Protein AF-A0A7C9EUE8-F1 (afdb_monomer_lite)

Organism: Opuntia streptacantha (NCBI:txid393608)

Foldseek 3Di:
DDDDDDQWDFDPVPPRDTHGDPVNVVVVVCVVPVDDDPVNVVVVLVVLVVQQVVQPWDWDQWDADPVRDTNPDGSPGTDTDTRDNDDPPDDPPPPLDDPDPVSVVVCVVPDDD

Structure (mmCIF, N/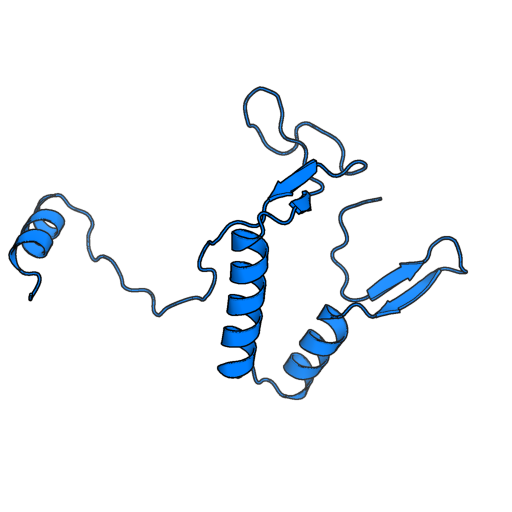CA/C/O backbone):
data_AF-A0A7C9EUE8-F1
#
_entry.id   AF-A0A7C9EUE8-F1
#
loop_
_atom_site.group_PDB
_atom_site.id
_atom_site.type_symbol
_atom_site.label_atom_id
_atom_site.label_alt_id
_atom_site.label_comp_id
_atom_site.label_asym_id
_atom_site.label_entity_id
_atom_site.label_seq_id
_atom_site.pdbx_PDB_ins_code
_atom_site.Cartn_x
_atom_site.Cartn_y
_atom_site.Cartn_z
_atom_site.occupancy
_atom_site.B_iso_or_equiv
_atom_site.auth_seq_id
_atom_site.auth_comp_id
_atom_site.auth_asym_id
_atom_site.auth_atom_id
_atom_site.pdbx_PDB_model_num
ATOM 1 N N . TYR A 1 1 ? 4.675 -6.484 -17.500 1.00 64.75 1 TYR A N 1
ATOM 2 C CA . TYR A 1 1 ? 3.409 -5.854 -17.045 1.00 64.75 1 TYR A CA 1
ATOM 3 C C . TYR A 1 1 ? 3.522 -5.380 -15.599 1.00 64.75 1 TYR A C 1
ATOM 5 O O . TYR A 1 1 ? 3.201 -6.139 -14.675 1.00 64.75 1 TYR A O 1
ATOM 13 N N . GLY A 1 2 ? 3.954 -4.139 -15.394 1.00 73.50 2 GLY A N 1
ATOM 14 C CA . GLY A 1 2 ? 3.555 -3.338 -14.231 1.00 73.50 2 GLY A CA 1
ATOM 15 C C . GLY A 1 2 ? 2.536 -2.278 -14.667 1.00 73.50 2 GLY A C 1
ATOM 16 O O . GLY A 1 2 ? 2.137 -2.288 -15.831 1.00 73.50 2 GLY A O 1
ATOM 17 N N . PRO A 1 3 ? 2.109 -1.351 -13.792 1.00 79.00 3 PRO A N 1
ATOM 18 C CA . PRO A 1 3 ? 1.880 -1.458 -12.343 1.00 79.00 3 PRO A CA 1
ATOM 19 C C . PRO A 1 3 ? 0.754 -2.447 -11.964 1.00 79.00 3 PRO A C 1
ATOM 21 O O . PRO A 1 3 ? -0.051 -2.870 -12.793 1.00 79.00 3 PRO A O 1
ATOM 24 N N . LYS A 1 4 ? 0.696 -2.850 -10.685 1.00 83.44 4 LYS A N 1
ATOM 25 C CA . LYS A 1 4 ? -0.329 -3.770 -10.156 1.00 83.44 4 LYS A CA 1
ATOM 26 C C . LYS A 1 4 ? -1.289 -3.010 -9.237 1.00 83.44 4 LYS A C 1
ATOM 28 O O . LYS A 1 4 ? -0.884 -2.599 -8.157 1.00 83.44 4 LYS A O 1
ATOM 33 N N . PHE A 1 5 ? -2.542 -2.858 -9.660 1.00 82.50 5 PHE A N 1
ATOM 34 C CA . PHE A 1 5 ? -3.570 -2.137 -8.892 1.00 82.50 5 PHE A CA 1
ATOM 35 C C . PHE A 1 5 ? -4.528 -3.051 -8.125 1.00 82.50 5 PHE A C 1
ATOM 37 O O . PHE A 1 5 ? -5.078 -2.649 -7.107 1.00 82.50 5 PHE A O 1
ATOM 44 N N . GLY A 1 6 ? -4.736 -4.279 -8.603 1.00 89.44 6 GLY A N 1
ATOM 45 C CA . GLY A 1 6 ? -5.680 -5.204 -7.985 1.00 89.44 6 GLY A CA 1
ATOM 46 C C . GLY A 1 6 ? -5.249 -5.649 -6.587 1.00 89.44 6 GLY A C 1
ATOM 47 O O . GLY A 1 6 ? -4.063 -5.845 -6.319 1.00 89.44 6 GLY A O 1
ATOM 48 N N . LEU A 1 7 ? -6.238 -5.888 -5.724 1.00 94.00 7 LEU A N 1
ATOM 49 C CA . LEU A 1 7 ? -6.053 -6.504 -4.404 1.00 94.00 7 LEU A CA 1
ATOM 50 C C . LEU A 1 7 ? -5.558 -7.956 -4.501 1.00 94.00 7 LEU A C 1
ATOM 52 O O . LEU A 1 7 ? -4.958 -8.483 -3.571 1.00 94.00 7 LEU A O 1
ATOM 56 N N . VAL A 1 8 ? -5.770 -8.597 -5.647 1.00 94.12 8 VAL A N 1
ATOM 57 C CA . VAL A 1 8 ? -5.374 -9.976 -5.927 1.00 94.12 8 VAL A CA 1
ATOM 58 C C . VAL A 1 8 ? -4.329 -9.965 -7.041 1.00 94.12 8 VAL A C 1
ATOM 60 O O . VAL A 1 8 ? -4.499 -9.312 -8.073 1.00 94.12 8 VAL A O 1
ATOM 63 N N . ALA A 1 9 ? -3.202 -10.634 -6.817 1.00 92.69 9 ALA A N 1
ATOM 64 C CA . ALA A 1 9 ? -2.211 -10.897 -7.849 1.00 92.69 9 ALA A CA 1
ATOM 65 C C . ALA A 1 9 ? -2.692 -12.034 -8.761 1.00 92.69 9 ALA A C 1
ATOM 67 O O . ALA A 1 9 ? -3.348 -12.963 -8.302 1.00 92.69 9 ALA A O 1
ATOM 68 N N . VAL A 1 10 ? -2.353 -11.957 -10.046 1.00 92.56 10 VAL A N 1
ATOM 69 C CA . VAL A 1 10 ? -2.636 -13.018 -11.019 1.00 92.56 10 VAL A CA 1
ATOM 70 C C . VAL A 1 10 ? -1.309 -13.602 -11.469 1.00 92.56 10 VAL A C 1
ATOM 72 O O . VAL A 1 10 ? -0.478 -12.871 -12.020 1.00 92.56 10 VAL A O 1
ATOM 75 N N . ASP A 1 11 ? -1.121 -14.893 -11.231 1.00 92.12 11 ASP A N 1
ATOM 76 C CA . ASP A 1 11 ? -0.000 -15.660 -11.753 1.00 92.12 11 ASP A CA 1
ATOM 77 C C . ASP A 1 11 ? -0.316 -16.106 -13.182 1.00 92.12 11 ASP A C 1
ATOM 79 O O . ASP A 1 11 ? -1.114 -17.008 -13.422 1.00 92.12 11 ASP A O 1
ATOM 83 N N . ARG A 1 12 ? 0.299 -15.431 -14.155 1.00 89.00 12 ARG A N 1
ATOM 84 C CA . ARG A 1 12 ? 0.074 -15.721 -15.575 1.00 89.00 12 ARG A CA 1
ATOM 85 C C . ARG A 1 12 ? 0.764 -16.996 -16.048 1.00 89.00 12 ARG A C 1
ATOM 87 O O . ARG A 1 12 ? 0.349 -17.531 -17.068 1.00 89.00 12 ARG A O 1
ATOM 94 N N . ALA A 1 13 ? 1.794 -17.451 -15.340 1.00 92.88 13 ALA A N 1
ATOM 95 C CA . ALA A 1 13 ? 2.527 -18.661 -15.690 1.00 92.88 13 ALA A CA 1
ATOM 96 C C . ALA A 1 13 ? 1.826 -19.917 -15.157 1.00 92.88 13 ALA A C 1
ATOM 98 O O . ALA A 1 13 ? 1.977 -20.993 -15.725 1.00 92.88 13 ALA A O 1
ATOM 99 N N . ASN A 1 14 ? 1.024 -19.771 -14.103 1.00 94.19 14 ASN A N 1
ATOM 100 C CA . ASN A 1 14 ? 0.325 -20.872 -13.455 1.00 94.19 14 ASN A CA 1
ATOM 101 C C . ASN A 1 14 ? -1.198 -20.737 -13.598 1.00 94.19 14 ASN A C 1
ATOM 103 O O . ASN A 1 14 ? -1.892 -20.368 -12.651 1.00 94.19 14 ASN A O 1
ATOM 107 N N . ASN A 1 15 ? -1.719 -20.985 -14.804 1.00 94.88 15 ASN A N 1
ATOM 108 C CA . ASN A 1 15 ? -3.160 -21.045 -15.094 1.00 94.88 15 ASN A CA 1
ATOM 109 C C . ASN A 1 15 ? -3.985 -19.850 -14.557 1.00 94.88 15 ASN A C 1
ATOM 111 O O . ASN A 1 15 ? -5.098 -20.010 -14.056 1.00 94.88 15 ASN A O 1
ATOM 115 N N . LEU A 1 16 ? -3.428 -18.634 -14.620 1.00 93.12 16 LEU A N 1
ATOM 116 C CA . LEU A 1 16 ? -4.071 -17.416 -14.107 1.00 93.12 16 LEU A CA 1
ATOM 117 C C . LEU A 1 16 ? -4.464 -17.510 -12.618 1.00 93.12 16 LEU A C 1
ATOM 119 O O . LEU A 1 16 ? -5.462 -16.907 -12.201 1.00 93.12 16 LEU A O 1
ATOM 123 N N . ALA A 1 17 ? -3.695 -18.248 -11.810 1.00 96.50 17 ALA A N 1
ATOM 124 C CA . ALA A 1 17 ? -3.979 -18.429 -10.394 1.00 96.50 17 ALA A CA 1
ATOM 125 C C . ALA A 1 17 ? -4.078 -17.076 -9.673 1.00 96.50 17 ALA A C 1
ATOM 127 O O . ALA A 1 17 ? -3.277 -16.159 -9.872 1.00 96.50 17 ALA A O 1
ATOM 128 N N . ARG A 1 18 ? -5.106 -16.946 -8.834 1.00 95.44 18 ARG A N 1
ATOM 129 C CA . ARG A 1 18 ? -5.437 -15.721 -8.105 1.00 95.44 18 ARG A CA 1
ATOM 130 C C . ARG A 1 18 ? -4.871 -15.807 -6.693 1.00 95.44 18 ARG A C 1
ATOM 132 O O . ARG A 1 18 ? -5.334 -16.612 -5.895 1.00 95.44 18 ARG A O 1
ATOM 139 N N . ILE A 1 19 ? -3.888 -14.966 -6.386 1.00 95.31 19 ILE A N 1
ATOM 140 C CA . ILE A 1 19 ? -3.172 -14.964 -5.106 1.00 95.31 19 ILE A CA 1
ATOM 141 C C . ILE A 1 19 ? -3.494 -13.658 -4.362 1.00 95.31 19 ILE A C 1
ATOM 143 O O . ILE A 1 19 ? -3.123 -12.579 -4.839 1.00 95.31 19 ILE A O 1
ATOM 147 N N . PRO A 1 20 ? -4.202 -13.698 -3.221 1.00 96.12 20 PRO A N 1
ATOM 148 C CA . PRO A 1 20 ? -4.573 -12.493 -2.483 1.00 96.12 20 PRO A CA 1
ATOM 149 C C . PRO A 1 20 ? -3.336 -11.774 -1.933 1.00 96.12 20 PRO A C 1
ATOM 151 O O . PRO A 1 20 ? -2.419 -12.390 -1.392 1.00 96.12 20 PRO A O 1
ATOM 154 N N . ARG A 1 21 ? -3.306 -10.444 -2.061 1.00 94.50 21 ARG A N 1
ATOM 155 C CA . ARG A 1 21 ? -2.254 -9.600 -1.474 1.00 94.50 21 ARG A CA 1
ATOM 156 C C . ARG A 1 21 ? -2.623 -9.233 -0.035 1.00 94.50 21 ARG A C 1
ATOM 158 O O . ARG A 1 21 ? -3.801 -9.271 0.306 1.00 94.50 21 ARG A O 1
ATOM 165 N N . PRO A 1 22 ? -1.678 -8.757 0.794 1.00 92.56 22 PRO A N 1
ATOM 166 C CA . PRO A 1 22 ? -2.006 -8.243 2.128 1.00 92.56 22 PRO A CA 1
ATOM 167 C C . PRO A 1 22 ? -3.133 -7.194 2.125 1.00 92.56 22 PRO A C 1
ATOM 169 O O . PRO A 1 22 ? -4.007 -7.210 2.990 1.00 92.56 22 PRO A O 1
ATOM 172 N N . SER A 1 23 ? -3.178 -6.338 1.095 1.00 91.06 23 SER A N 1
ATOM 173 C CA . SER A 1 23 ? -4.242 -5.344 0.917 1.00 91.06 23 SER A CA 1
ATOM 174 C C . SER A 1 23 ? -5.634 -5.949 0.708 1.00 91.06 23 SER A C 1
ATOM 176 O O . SER A 1 23 ? -6.612 -5.309 1.077 1.00 91.06 23 SER A O 1
ATOM 178 N N . TYR A 1 24 ? -5.747 -7.169 0.169 1.00 96.00 24 TYR A N 1
ATOM 179 C CA . TYR A 1 24 ? -7.023 -7.877 0.034 1.00 96.00 24 TYR A CA 1
ATOM 180 C C . TYR A 1 24 ? -7.665 -8.136 1.393 1.00 96.00 24 TYR A C 1
ATOM 182 O O . TYR A 1 24 ? -8.840 -7.836 1.586 1.00 96.00 24 TYR A O 1
ATOM 190 N N . TYR A 1 25 ? -6.889 -8.654 2.344 1.00 94.25 25 TYR A N 1
ATOM 191 C CA . TYR A 1 25 ? -7.387 -8.967 3.681 1.00 94.25 25 TYR A CA 1
ATOM 192 C C . TYR A 1 25 ? -7.753 -7.701 4.451 1.00 94.25 25 TYR A C 1
ATOM 194 O O . TYR A 1 25 ? -8.817 -7.643 5.064 1.00 94.25 25 TYR A O 1
ATOM 202 N N . LEU A 1 26 ? -6.915 -6.661 4.358 1.00 91.50 26 LEU A N 1
ATOM 203 C CA . LEU A 1 26 ? -7.211 -5.363 4.961 1.00 91.50 26 LEU A CA 1
ATOM 204 C C . LEU A 1 26 ? -8.507 -4.770 4.393 1.00 91.50 26 LEU A C 1
ATOM 206 O O . LEU A 1 26 ? -9.384 -4.373 5.154 1.00 91.50 26 LEU A O 1
ATOM 210 N N . PHE A 1 27 ? -8.649 -4.746 3.066 1.00 93.81 27 PHE A N 1
ATOM 211 C CA . PHE A 1 27 ? -9.850 -4.225 2.419 1.00 93.81 27 PHE A CA 1
ATOM 212 C C . PHE A 1 27 ? -11.087 -5.062 2.760 1.00 93.81 27 PHE A C 1
ATOM 214 O O . PHE A 1 27 ? -12.135 -4.496 3.034 1.00 93.81 27 PHE A O 1
ATOM 221 N N . SER A 1 28 ? -10.962 -6.391 2.819 1.00 95.75 28 SER A N 1
ATOM 222 C CA . SER A 1 28 ? -12.061 -7.286 3.208 1.00 95.75 28 SER A CA 1
ATOM 223 C C . SER A 1 28 ? -12.523 -7.022 4.641 1.00 95.75 28 SER A C 1
ATOM 225 O O . SER A 1 28 ? -13.723 -6.919 4.880 1.00 95.75 28 SER A O 1
ATOM 227 N N . LYS A 1 29 ? -11.591 -6.837 5.589 1.00 94.81 29 LYS A N 1
ATOM 228 C CA . LYS A 1 29 ? -11.915 -6.420 6.963 1.00 94.81 29 LYS A CA 1
ATOM 229 C C . LYS A 1 29 ? -12.707 -5.111 6.949 1.00 94.81 29 LYS A C 1
ATOM 231 O O . LYS A 1 29 ? -13.785 -5.057 7.515 1.00 94.81 29 LYS A O 1
ATOM 236 N N . VAL A 1 30 ? -12.213 -4.083 6.260 1.00 95.12 30 VAL A N 1
ATOM 237 C CA . VAL A 1 30 ? -12.876 -2.768 6.216 1.00 95.12 30 VAL A CA 1
ATOM 238 C C . VAL A 1 30 ? -14.242 -2.830 5.531 1.00 95.12 30 VAL A C 1
ATOM 240 O O . VAL A 1 30 ? -15.186 -2.219 6.014 1.00 95.12 30 VAL A O 1
ATOM 243 N N . ALA A 1 31 ? -14.374 -3.573 4.434 1.00 97.00 31 ALA A N 1
ATOM 244 C CA . ALA A 1 31 ? -15.633 -3.709 3.707 1.00 97.00 31 ALA A CA 1
ATOM 245 C C . ALA A 1 31 ? -16.693 -4.482 4.507 1.00 97.00 31 ALA A C 1
ATOM 247 O O . ALA A 1 31 ? -17.875 -4.176 4.403 1.00 97.00 31 ALA A O 1
ATOM 248 N N . THR A 1 32 ? -16.276 -5.469 5.306 1.00 97.50 32 THR A N 1
ATOM 249 C CA . THR A 1 32 ? -17.189 -6.259 6.146 1.00 97.50 32 THR A CA 1
ATOM 250 C C . THR A 1 32 ? -17.585 -5.539 7.430 1.00 97.50 32 THR A C 1
ATOM 252 O O . THR A 1 32 ? -18.742 -5.615 7.828 1.00 97.50 32 THR A O 1
ATOM 255 N N . THR A 1 33 ? -16.658 -4.834 8.082 1.00 96.62 33 THR A N 1
ATOM 256 C CA . THR A 1 33 ? -16.938 -4.156 9.357 1.00 96.62 33 THR A CA 1
ATOM 257 C C . THR A 1 33 ? -17.410 -2.718 9.187 1.00 96.62 33 THR A C 1
ATOM 259 O O . THR A 1 33 ? -18.026 -2.175 10.097 1.00 96.62 33 THR A O 1
ATOM 262 N N . GLY A 1 34 ? -17.077 -2.068 8.070 1.00 95.31 34 GLY A N 1
ATOM 263 C CA . GLY A 1 34 ? -17.266 -0.629 7.873 1.00 95.31 34 GLY A CA 1
ATOM 264 C C . GLY A 1 34 ? -16.371 0.245 8.761 1.00 95.31 34 GLY A C 1
ATOM 265 O O . GLY A 1 34 ? -16.565 1.457 8.818 1.00 95.31 34 GLY A O 1
ATOM 266 N N . VAL A 1 35 ? -15.397 -0.338 9.469 1.00 92.56 35 VAL A N 1
ATOM 267 C CA . VAL A 1 35 ? -14.620 0.350 10.509 1.00 92.56 35 VAL A CA 1
ATOM 268 C C . VAL A 1 35 ? -13.130 0.327 10.188 1.00 92.56 35 VAL A C 1
ATOM 270 O O . VAL A 1 35 ? -12.536 -0.726 9.957 1.00 92.56 35 VAL A O 1
ATOM 273 N N . VAL A 1 36 ? -12.510 1.507 10.257 1.00 90.00 36 VAL A N 1
ATOM 274 C CA . VAL A 1 36 ? -11.053 1.687 10.285 1.00 90.00 36 VAL A CA 1
ATOM 275 C C . VAL A 1 36 ? -10.687 2.263 11.645 1.00 90.00 36 VAL A C 1
ATOM 277 O O . VAL A 1 36 ? -11.029 3.414 11.936 1.00 90.00 36 VAL A O 1
ATOM 280 N N . THR A 1 37 ? -10.014 1.475 12.483 1.00 89.62 37 THR A N 1
ATOM 281 C CA . THR A 1 37 ? -9.695 1.907 13.849 1.00 89.62 37 THR A CA 1
ATOM 282 C C . THR A 1 37 ? -8.510 2.872 13.874 1.00 89.62 37 THR A C 1
ATOM 284 O O . THR A 1 37 ? -7.783 3.048 12.889 1.00 89.62 37 THR A O 1
ATOM 287 N N . ARG A 1 38 ? -8.302 3.527 15.018 1.00 88.75 38 ARG A N 1
ATOM 288 C CA . ARG A 1 38 ? -7.135 4.388 15.224 1.00 88.75 38 ARG A CA 1
ATOM 289 C C . ARG A 1 38 ? -5.837 3.579 15.153 1.00 88.75 38 ARG A C 1
ATOM 291 O O . ARG A 1 38 ? -4.885 4.019 14.516 1.00 88.75 38 ARG A O 1
ATOM 298 N N . GLU A 1 39 ? -5.835 2.384 15.727 1.00 89.75 39 GLU A N 1
ATOM 299 C CA . GLU A 1 39 ? -4.697 1.464 15.756 1.00 89.75 39 GLU A CA 1
ATOM 300 C C . GLU A 1 39 ? -4.313 1.010 14.342 1.00 89.75 39 GLU A C 1
ATOM 302 O O . GLU A 1 39 ? -3.126 0.955 14.018 1.00 89.75 39 GLU A O 1
ATOM 307 N N . ASP A 1 40 ? -5.298 0.742 13.472 1.00 88.38 40 ASP A N 1
ATOM 308 C CA . ASP A 1 40 ? -5.053 0.401 12.064 1.00 88.38 40 ASP A CA 1
ATOM 309 C C . ASP A 1 40 ? -4.302 1.546 11.345 1.00 88.38 40 ASP A C 1
ATOM 311 O O . ASP A 1 40 ? -3.340 1.307 10.606 1.00 88.38 40 ASP A O 1
ATOM 315 N N . ARG A 1 41 ? -4.688 2.806 11.603 1.00 88.44 41 ARG A N 1
ATOM 316 C CA . ARG A 1 41 ? -4.023 3.996 11.035 1.00 88.44 41 ARG A CA 1
ATOM 317 C C . ARG A 1 41 ? -2.619 4.195 11.598 1.00 88.44 41 ARG A C 1
ATOM 319 O O . ARG A 1 41 ? -1.692 4.475 10.840 1.00 88.44 41 ARG A O 1
ATOM 326 N N . GLU A 1 42 ? -2.453 4.064 12.913 1.00 90.50 42 GLU A N 1
ATOM 327 C CA . GLU A 1 42 ? -1.156 4.219 13.581 1.00 90.50 42 GLU A CA 1
ATOM 328 C C . GLU A 1 42 ? -0.158 3.154 13.124 1.00 90.50 42 GLU A C 1
ATOM 330 O O . GLU A 1 42 ? 1.001 3.475 12.850 1.00 90.50 42 GLU A O 1
ATOM 335 N N . ARG A 1 43 ? -0.608 1.906 12.954 1.00 91.44 43 ARG A N 1
ATOM 336 C CA . ARG A 1 43 ? 0.218 0.820 12.416 1.00 91.44 43 ARG A CA 1
ATOM 337 C C . ARG A 1 43 ? 0.706 1.134 11.004 1.00 91.44 43 ARG A C 1
ATOM 339 O O . ARG A 1 43 ? 1.914 1.135 10.775 1.00 91.44 43 ARG A O 1
ATOM 346 N N . ALA A 1 44 ? -0.205 1.474 10.090 1.00 90.50 44 ALA A N 1
ATOM 347 C CA . ALA A 1 44 ? 0.148 1.814 8.710 1.00 90.50 44 ALA A CA 1
ATOM 348 C C . ALA A 1 44 ? 1.092 3.030 8.634 1.00 90.50 44 ALA A C 1
ATOM 350 O O . ALA A 1 44 ? 2.020 3.068 7.822 1.00 90.50 44 ALA A O 1
ATOM 351 N N . TRP A 1 45 ? 0.890 4.021 9.507 1.00 91.25 45 TRP A N 1
ATOM 352 C CA . TRP A 1 45 ? 1.770 5.181 9.610 1.00 91.25 45 TRP A CA 1
ATOM 353 C C . TRP A 1 45 ? 3.181 4.806 10.078 1.00 91.25 45 TRP A C 1
ATOM 355 O O . TRP A 1 45 ? 4.174 5.229 9.482 1.00 91.25 45 TRP A O 1
ATOM 365 N N . ASN A 1 46 ? 3.286 3.975 11.114 1.00 93.38 46 ASN A N 1
ATOM 366 C CA . ASN A 1 46 ? 4.572 3.529 11.641 1.00 93.38 46 ASN A CA 1
ATOM 367 C C . ASN A 1 46 ? 5.349 2.677 10.631 1.00 93.38 46 ASN A C 1
ATOM 369 O O . ASN A 1 46 ? 6.555 2.874 10.486 1.00 93.38 46 ASN A O 1
ATOM 373 N N . GLU A 1 47 ? 4.673 1.804 9.881 1.00 93.31 47 GLU A N 1
ATOM 374 C CA . GLU A 1 47 ? 5.289 1.022 8.802 1.00 93.31 47 GLU A CA 1
ATOM 375 C C . GLU A 1 47 ? 5.909 1.920 7.724 1.00 93.31 47 GLU A C 1
ATOM 377 O O . GLU A 1 47 ? 7.068 1.721 7.344 1.00 93.31 47 GLU A O 1
ATOM 382 N N . LEU A 1 48 ? 5.181 2.951 7.274 1.00 92.56 48 LEU A N 1
ATOM 383 C CA . LEU A 1 48 ? 5.698 3.911 6.298 1.00 92.56 48 LEU A CA 1
ATOM 384 C C . LEU A 1 48 ? 6.922 4.650 6.845 1.00 92.56 48 LEU A C 1
ATOM 386 O O . LEU A 1 48 ? 7.945 4.732 6.162 1.00 92.56 48 LEU A O 1
ATOM 390 N N . ARG A 1 49 ? 6.836 5.164 8.077 1.00 94.25 49 ARG A N 1
ATOM 391 C CA . ARG A 1 49 ? 7.942 5.897 8.703 1.00 94.25 49 ARG A CA 1
ATOM 392 C C . ARG A 1 49 ? 9.171 5.026 8.893 1.00 94.25 49 ARG A C 1
ATOM 394 O O . ARG A 1 49 ? 10.282 5.484 8.643 1.00 94.25 49 ARG A O 1
ATOM 401 N N . TRP A 1 50 ? 9.006 3.772 9.307 1.00 96.12 50 TRP A N 1
ATOM 402 C CA . TRP A 1 50 ? 10.120 2.831 9.395 1.00 96.12 50 TRP A CA 1
ATOM 403 C C . TRP A 1 50 ? 10.739 2.551 8.030 1.00 96.12 50 TRP A C 1
ATOM 405 O O . TRP A 1 50 ? 11.963 2.588 7.908 1.00 96.12 50 TRP A O 1
ATOM 415 N N . ALA A 1 51 ? 9.928 2.345 6.992 1.00 95.25 51 ALA A N 1
ATOM 416 C CA . ALA A 1 51 ? 10.437 2.152 5.639 1.00 95.25 51 ALA A CA 1
ATOM 417 C C . ALA A 1 51 ? 11.199 3.385 5.121 1.00 95.25 51 ALA A C 1
ATOM 419 O O . ALA A 1 51 ? 12.273 3.239 4.534 1.00 95.25 51 ALA A O 1
ATOM 420 N N . ALA A 1 52 ? 10.687 4.590 5.386 1.00 94.75 52 ALA A N 1
ATOM 421 C CA . ALA A 1 52 ? 11.337 5.848 5.030 1.00 94.75 52 ALA A CA 1
ATOM 422 C C . ALA A 1 52 ? 12.654 6.056 5.800 1.00 94.75 52 ALA A C 1
ATOM 424 O O . ALA A 1 52 ? 13.681 6.337 5.184 1.00 94.75 52 ALA A O 1
ATOM 425 N N . LYS A 1 53 ? 12.668 5.828 7.123 1.00 95.56 53 LYS A N 1
ATOM 426 C CA . LYS A 1 53 ? 13.882 5.902 7.960 1.00 95.56 53 LYS A CA 1
ATOM 427 C C . LYS A 1 53 ? 14.971 4.935 7.497 1.00 95.56 53 LYS A C 1
ATOM 429 O O . LYS A 1 53 ? 16.142 5.296 7.475 1.00 95.56 53 LYS A O 1
ATOM 434 N N . GLN A 1 54 ? 14.586 3.729 7.086 1.00 96.56 54 GLN A N 1
ATOM 435 C CA . GLN A 1 54 ? 15.501 2.718 6.547 1.00 96.56 54 GLN A CA 1
ATOM 436 C C . GLN A 1 54 ? 15.919 2.987 5.091 1.00 96.56 54 GLN A C 1
ATOM 438 O O . GLN A 1 54 ? 16.621 2.166 4.508 1.00 96.56 54 GLN A O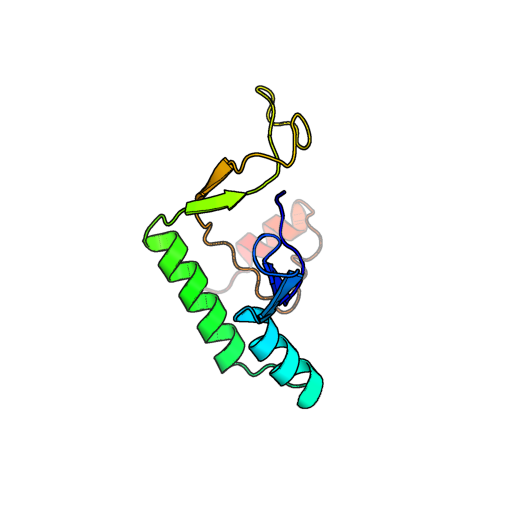 1
ATOM 443 N N . LYS A 1 55 ? 15.474 4.096 4.479 1.00 94.44 55 LYS A N 1
ATOM 444 C CA . LYS A 1 55 ? 15.691 4.424 3.059 1.00 94.44 55 LYS A CA 1
ATOM 445 C C . LYS A 1 55 ? 15.320 3.273 2.118 1.00 94.44 55 LYS A C 1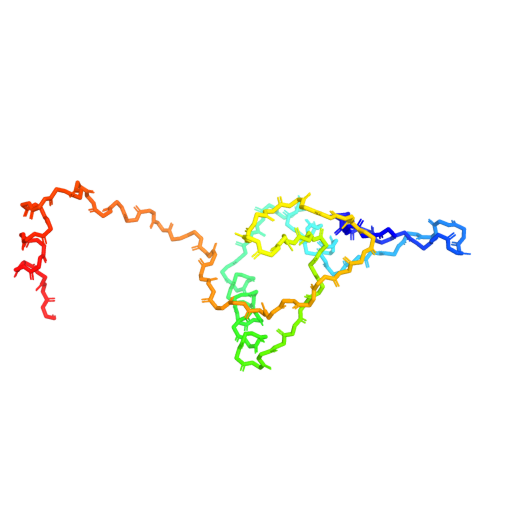
ATOM 447 O O . LYS A 1 55 ? 15.926 3.109 1.059 1.00 94.44 55 LYS A O 1
ATOM 452 N N . LYS A 1 56 ? 14.313 2.473 2.489 1.00 96.38 56 LYS A N 1
ATOM 453 C CA . LYS A 1 56 ? 13.825 1.395 1.628 1.00 96.38 56 LYS A CA 1
ATOM 454 C C . LYS A 1 56 ? 13.337 1.990 0.314 1.00 96.38 56 LYS A C 1
ATOM 456 O O . LYS A 1 56 ? 12.757 3.078 0.285 1.00 96.38 56 LYS A O 1
ATOM 461 N N . THR A 1 57 ? 13.551 1.261 -0.769 1.00 94.44 57 THR A N 1
ATOM 462 C CA . THR A 1 57 ? 13.041 1.617 -2.089 1.00 94.44 57 THR A CA 1
ATOM 463 C C . THR A 1 57 ? 11.835 0.757 -2.442 1.00 94.44 57 THR A C 1
ATOM 465 O O . THR A 1 57 ? 11.626 -0.331 -1.903 1.00 94.44 57 THR A O 1
ATOM 468 N N . ARG A 1 58 ? 11.000 1.271 -3.340 1.00 91.06 58 ARG A N 1
ATOM 469 C CA . ARG A 1 58 ? 9.848 0.577 -3.908 1.00 91.06 58 ARG A CA 1
ATOM 470 C C . ARG A 1 58 ? 9.845 0.722 -5.427 1.00 91.06 58 ARG A C 1
ATOM 472 O O . ARG A 1 58 ? 10.281 1.763 -5.928 1.00 91.06 58 ARG A O 1
ATOM 479 N N . PRO A 1 59 ? 9.310 -0.264 -6.159 1.00 90.56 59 PRO A N 1
ATOM 480 C CA . PRO A 1 59 ? 9.131 -0.138 -7.595 1.00 90.56 59 PRO A CA 1
ATOM 481 C C . PRO A 1 59 ? 8.033 0.887 -7.911 1.00 90.56 59 PRO A C 1
ATOM 483 O O . PRO A 1 59 ? 6.940 0.852 -7.342 1.00 90.56 59 PRO A O 1
ATOM 486 N N . PHE A 1 60 ? 8.314 1.791 -8.843 1.00 87.31 60 PHE A N 1
ATOM 487 C CA . PHE A 1 60 ? 7.390 2.801 -9.340 1.00 87.31 60 PHE A CA 1
ATOM 488 C C . PHE A 1 60 ? 7.369 2.770 -10.868 1.00 87.31 60 PHE A C 1
ATOM 490 O O . PHE A 1 60 ? 8.321 3.173 -11.530 1.00 87.31 60 PHE A O 1
ATOM 497 N N . TYR A 1 61 ? 6.263 2.287 -11.428 1.00 84.19 61 TYR A N 1
ATOM 498 C CA . TYR A 1 61 ? 6.079 2.107 -12.869 1.00 84.19 61 TYR A CA 1
ATOM 499 C C . TYR A 1 61 ? 5.505 3.376 -13.503 1.00 84.19 61 TYR A C 1
ATOM 501 O O . TYR A 1 61 ? 4.380 3.372 -13.994 1.00 84.19 61 TYR A O 1
ATOM 509 N N . ARG A 1 62 ? 6.240 4.486 -13.403 1.00 79.69 62 ARG A N 1
ATOM 510 C CA . ARG A 1 62 ? 6.022 5.688 -14.220 1.00 79.69 62 ARG A CA 1
ATOM 511 C C . ARG A 1 62 ? 7.370 6.348 -14.469 1.00 79.69 62 ARG A C 1
ATOM 513 O O . ARG A 1 62 ? 7.971 6.897 -13.540 1.00 79.69 62 ARG A O 1
ATOM 520 N N . ALA A 1 63 ? 7.828 6.262 -15.712 1.00 75.06 63 ALA A N 1
ATOM 521 C CA . ALA A 1 63 ? 9.056 6.903 -16.137 1.00 75.06 63 ALA A CA 1
ATOM 522 C C . ALA A 1 63 ? 8.913 8.430 -16.132 1.00 75.06 63 ALA A C 1
ATOM 524 O O . ALA A 1 63 ? 7.832 8.978 -16.376 1.00 75.06 63 ALA A O 1
ATOM 525 N N . VAL A 1 64 ? 10.022 9.091 -15.819 1.00 75.50 64 VAL A N 1
ATOM 526 C CA . VAL A 1 64 ? 10.180 10.543 -15.875 1.00 75.50 64 VAL A CA 1
ATOM 527 C C . VAL A 1 64 ? 11.276 10.819 -16.890 1.00 75.50 64 VAL A C 1
ATOM 529 O O . VAL A 1 64 ? 12.279 10.103 -16.889 1.00 75.50 64 VAL A O 1
ATOM 532 N N . ASP A 1 65 ? 11.091 11.803 -17.763 1.00 77.75 65 ASP A N 1
ATOM 533 C CA . ASP A 1 65 ? 12.162 12.195 -18.678 1.00 77.75 65 ASP A CA 1
ATOM 534 C C . ASP A 1 65 ? 13.281 12.967 -17.964 1.00 77.75 65 ASP A C 1
ATOM 536 O O . ASP A 1 65 ? 13.226 13.291 -16.775 1.00 77.75 65 ASP A O 1
ATOM 540 N N . LYS A 1 66 ? 14.307 13.313 -18.741 1.00 81.12 66 LYS A N 1
ATOM 541 C CA . LYS A 1 66 ? 15.416 14.179 -18.326 1.00 81.12 66 LYS A CA 1
ATOM 542 C C . LYS A 1 66 ? 14.985 15.583 -17.867 1.00 81.12 66 LYS A C 1
ATOM 544 O O . LYS A 1 66 ? 15.785 16.273 -17.245 1.00 81.12 66 LYS A O 1
ATOM 549 N N . HIS A 1 67 ? 13.761 16.013 -18.177 1.00 82.88 67 HIS A N 1
ATOM 550 C CA . HIS A 1 67 ? 13.203 17.320 -17.821 1.00 82.88 67 HIS A CA 1
ATOM 551 C C . HIS A 1 67 ? 12.279 17.262 -16.596 1.00 82.88 67 HIS A C 1
ATOM 553 O O . HIS A 1 67 ? 11.749 18.290 -16.180 1.00 82.88 67 HIS A O 1
ATOM 559 N N . GLY A 1 68 ? 12.092 16.086 -15.988 1.00 77.00 68 GLY A N 1
ATOM 560 C CA . GLY A 1 68 ? 11.208 15.926 -14.838 1.00 77.00 68 GLY A CA 1
ATOM 561 C C . GLY A 1 68 ? 9.730 15.726 -15.199 1.00 77.00 68 GLY A C 1
ATOM 562 O O . GLY A 1 68 ? 8.897 15.675 -14.291 1.00 77.00 68 GLY A O 1
ATOM 563 N N . LEU A 1 69 ? 9.380 15.586 -16.482 1.00 77.12 69 LEU A N 1
ATOM 564 C CA . LEU A 1 69 ? 8.003 15.369 -16.922 1.00 77.12 69 LEU A CA 1
ATOM 565 C C . LEU A 1 69 ? 7.596 13.904 -16.750 1.00 77.12 69 LEU A C 1
ATOM 567 O O . LEU A 1 69 ? 8.318 12.969 -17.102 1.00 77.12 69 LEU A O 1
ATOM 571 N N . MET A 1 70 ? 6.406 13.707 -16.187 1.00 75.94 70 MET A N 1
ATOM 572 C CA . MET A 1 70 ? 5.800 12.388 -16.001 1.00 75.94 70 MET A CA 1
ATOM 573 C C . MET A 1 70 ? 5.319 11.804 -17.340 1.00 75.94 70 MET A C 1
ATOM 575 O O . MET A 1 70 ? 5.008 12.549 -18.262 1.00 75.94 70 MET A O 1
ATOM 579 N N . TYR A 1 71 ? 5.166 10.475 -17.401 1.00 71.12 71 TYR A N 1
ATOM 580 C CA . TYR A 1 71 ? 4.624 9.722 -18.553 1.00 71.12 71 TYR A CA 1
ATOM 581 C C . TYR A 1 71 ? 5.533 9.647 -19.784 1.00 71.12 71 TYR A C 1
ATOM 583 O O . TYR A 1 71 ? 5.092 9.225 -20.848 1.00 71.12 71 TYR A O 1
ATOM 591 N N . ALA A 1 72 ? 6.810 9.988 -19.643 1.00 70.88 72 ALA A N 1
ATOM 592 C CA . ALA A 1 72 ? 7.742 10.011 -20.764 1.00 70.88 72 ALA A CA 1
ATOM 593 C C . ALA A 1 72 ? 8.313 8.633 -21.166 1.00 70.88 72 ALA A C 1
ATOM 595 O O . ALA A 1 72 ? 9.228 8.557 -21.980 1.00 70.88 72 ALA A O 1
ATOM 596 N N . GLY A 1 73 ? 7.809 7.536 -20.595 1.00 73.44 73 GLY A N 1
ATOM 597 C CA . GLY A 1 73 ? 8.277 6.184 -20.899 1.00 73.44 73 GLY A CA 1
ATOM 598 C C . GLY A 1 73 ? 7.261 5.104 -20.535 1.00 73.44 73 GLY A C 1
ATOM 599 O O . GLY A 1 73 ? 6.198 5.392 -19.979 1.00 73.44 73 GLY A O 1
ATOM 600 N N . GLY A 1 74 ? 7.595 3.858 -20.873 1.00 74.62 74 GLY A N 1
ATOM 601 C CA . GLY A 1 74 ? 6.717 2.696 -20.722 1.00 74.62 74 GLY A CA 1
ATOM 602 C C . GLY A 1 74 ? 6.403 2.312 -19.269 1.00 74.62 74 GLY A C 1
ATOM 603 O O . GLY A 1 74 ? 7.049 2.752 -18.319 1.00 74.62 74 GLY A O 1
ATOM 604 N N . LEU A 1 75 ? 5.391 1.455 -19.101 1.00 80.06 75 LEU A N 1
ATOM 605 C CA . LEU A 1 75 ? 4.978 0.876 -17.809 1.00 80.06 75 LEU A CA 1
ATOM 606 C C . LEU A 1 75 ? 5.626 -0.496 -17.544 1.00 80.06 75 LEU A C 1
ATOM 608 O O . LEU A 1 75 ? 5.249 -1.206 -16.605 1.00 80.06 75 LEU A O 1
ATOM 612 N N . ASP A 1 76 ? 6.564 -0.888 -18.402 1.00 80.12 76 ASP A N 1
ATOM 613 C CA . ASP A 1 76 ? 7.154 -2.221 -18.411 1.00 80.12 76 ASP A CA 1
ATOM 614 C C . ASP A 1 76 ? 8.243 -2.375 -17.353 1.00 80.12 76 ASP A C 1
ATOM 616 O O . ASP A 1 76 ? 8.283 -3.401 -16.668 1.00 80.12 76 ASP A O 1
ATOM 620 N N . GLU A 1 77 ? 9.040 -1.326 -17.145 1.00 82.69 77 GLU A N 1
ATOM 621 C CA . GLU A 1 77 ? 10.157 -1.310 -16.204 1.00 82.69 77 GLU A CA 1
ATOM 622 C C . GLU A 1 77 ? 9.879 -0.392 -15.003 1.00 82.69 77 GLU A C 1
ATOM 624 O O . GLU A 1 77 ? 9.373 0.726 -15.159 1.00 82.69 77 GLU A O 1
ATOM 629 N N . PRO A 1 78 ? 10.181 -0.839 -13.771 1.00 87.19 78 PRO A N 1
ATOM 630 C CA . PRO A 1 78 ? 10.043 -0.002 -12.593 1.00 87.19 78 PRO A CA 1
ATOM 631 C C . PRO A 1 78 ? 11.257 0.907 -12.401 1.00 87.19 78 PRO A C 1
ATOM 633 O O . PRO A 1 78 ? 12.401 0.472 -12.488 1.00 87.19 78 PRO A O 1
ATOM 636 N N . ILE A 1 79 ? 11.004 2.137 -11.963 1.00 87.38 79 ILE A N 1
ATOM 637 C CA . ILE A 1 79 ? 12.022 2.970 -11.321 1.00 87.38 79 ILE A CA 1
ATOM 638 C C . ILE A 1 79 ? 11.977 2.714 -9.816 1.00 87.38 79 ILE A C 1
ATOM 640 O O . ILE A 1 79 ? 10.906 2.734 -9.205 1.00 87.38 79 ILE A O 1
ATOM 644 N N . TRP A 1 80 ? 13.131 2.513 -9.188 1.00 89.25 80 TRP A N 1
ATOM 645 C CA . TRP A 1 80 ? 13.221 2.361 -7.739 1.00 89.25 80 TRP A CA 1
ATOM 646 C C . TRP A 1 80 ? 13.171 3.726 -7.062 1.00 89.25 80 TRP A C 1
ATOM 648 O O . TRP A 1 80 ? 14.074 4.544 -7.219 1.00 89.25 80 TRP A O 1
ATOM 658 N N . ARG A 1 81 ? 12.109 3.984 -6.297 1.00 89.75 81 ARG A N 1
ATOM 659 C CA . ARG A 1 81 ? 11.960 5.229 -5.534 1.00 89.75 81 ARG A CA 1
ATOM 660 C C . ARG A 1 81 ? 12.011 4.966 -4.038 1.00 89.75 81 ARG A C 1
ATOM 662 O O . ARG A 1 81 ? 11.382 4.007 -3.592 1.00 89.75 81 ARG A O 1
ATOM 669 N N . PRO A 1 82 ? 12.701 5.802 -3.249 1.00 93.75 82 PRO A N 1
ATOM 670 C CA . PRO A 1 82 ? 12.681 5.673 -1.802 1.00 93.75 82 PRO A CA 1
ATOM 671 C C . PRO A 1 82 ? 11.275 5.932 -1.249 1.00 93.75 82 PRO A C 1
ATOM 673 O O . PRO A 1 82 ? 10.474 6.676 -1.829 1.00 93.75 82 PRO A O 1
ATOM 676 N N . PHE A 1 83 ? 10.969 5.325 -0.106 1.00 92.94 83 PHE A N 1
ATOM 677 C CA . PHE A 1 83 ? 9.836 5.766 0.697 1.00 92.94 83 PHE A CA 1
ATOM 678 C C . PHE A 1 83 ? 10.069 7.197 1.194 1.00 92.94 83 PHE A C 1
ATOM 680 O O . PHE A 1 83 ? 11.190 7.580 1.516 1.00 92.94 83 PHE A O 1
ATOM 687 N N . VAL A 1 84 ? 8.997 7.988 1.224 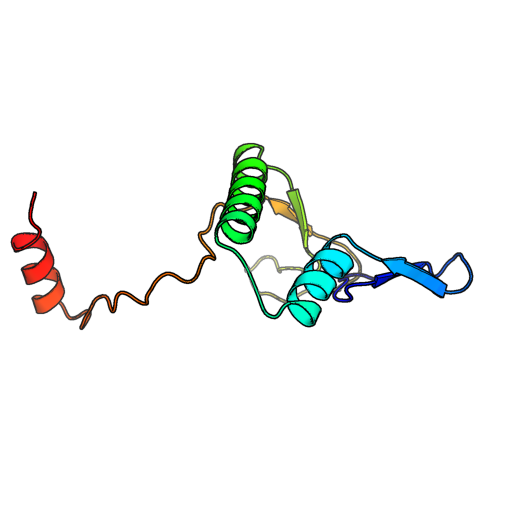1.00 89.62 84 VAL A N 1
ATOM 688 C CA . VAL A 1 84 ? 9.026 9.388 1.655 1.00 89.62 84 VAL A CA 1
ATOM 689 C C . VAL A 1 84 ? 8.201 9.485 2.925 1.00 89.62 84 VAL A C 1
ATOM 691 O O . VAL A 1 84 ? 7.082 8.970 2.961 1.00 89.62 84 VAL A O 1
ATOM 694 N N . ASP A 1 85 ? 8.748 10.147 3.939 1.00 87.62 85 ASP A N 1
ATOM 695 C CA . ASP A 1 85 ? 8.034 10.463 5.173 1.00 87.62 85 ASP A CA 1
ATOM 696 C C . ASP A 1 85 ? 7.096 11.655 4.920 1.00 87.62 85 ASP A C 1
ATOM 698 O O . ASP A 1 85 ? 7.427 12.809 5.183 1.00 87.62 85 ASP A O 1
ATOM 702 N N . ARG A 1 86 ? 5.958 11.382 4.271 1.00 85.56 86 ARG A N 1
ATOM 703 C CA . ARG A 1 86 ? 4.872 12.350 4.096 1.00 85.56 86 ARG A CA 1
ATOM 704 C C . ARG A 1 86 ? 3.646 11.868 4.833 1.00 85.56 86 ARG A C 1
ATOM 706 O O . ARG A 1 86 ? 3.161 10.769 4.557 1.00 85.56 86 ARG A O 1
ATOM 713 N N . ASP A 1 87 ? 3.138 12.724 5.710 1.00 83.94 87 ASP A N 1
ATOM 714 C CA . ASP A 1 87 ? 1.884 12.464 6.392 1.00 83.94 87 ASP A CA 1
ATOM 715 C C . ASP A 1 87 ? 0.740 12.463 5.376 1.00 83.94 87 ASP A C 1
ATOM 717 O O . ASP A 1 87 ? 0.464 13.459 4.709 1.00 83.94 87 ASP A O 1
ATOM 721 N N . TRP A 1 88 ? 0.137 11.293 5.205 1.00 81.00 88 TRP A N 1
ATOM 722 C CA . TRP A 1 88 ? -1.024 11.065 4.349 1.00 81.00 88 TRP A CA 1
ATOM 723 C C . TRP A 1 88 ? -2.305 10.943 5.171 1.00 81.00 88 TRP A C 1
ATOM 725 O O . TRP A 1 88 ? -3.386 10.786 4.604 1.00 81.00 88 TRP A O 1
ATOM 735 N N . ARG A 1 89 ? -2.203 10.9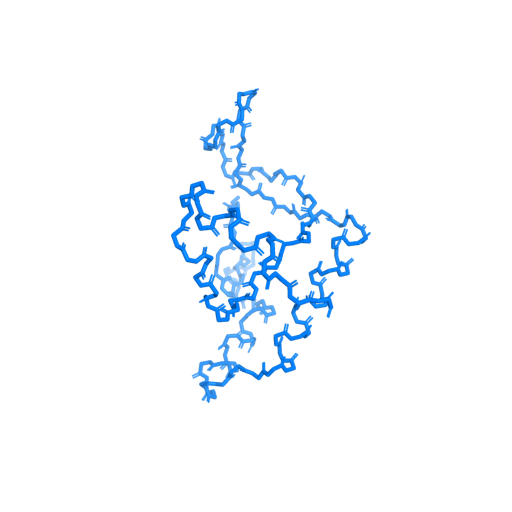71 6.505 1.00 79.12 89 ARG A N 1
ATOM 736 C CA . ARG A 1 89 ? -3.370 10.931 7.375 1.00 79.12 89 ARG A CA 1
ATOM 737 C C . ARG A 1 89 ? -4.083 12.261 7.185 1.00 79.12 89 ARG A C 1
ATOM 739 O O . ARG A 1 89 ? -3.522 13.315 7.465 1.00 79.12 89 ARG A O 1
ATOM 746 N N . PHE A 1 90 ? -5.309 12.212 6.680 1.00 65.00 90 PHE A N 1
ATOM 747 C CA . PHE A 1 90 ? -6.164 13.388 6.640 1.00 65.00 90 P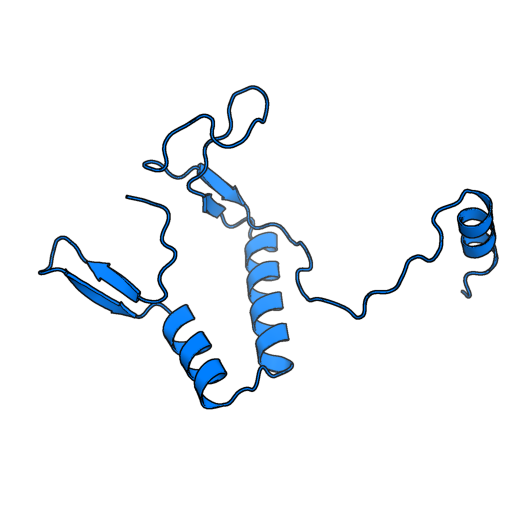HE A CA 1
ATOM 748 C C . PHE A 1 90 ? -6.384 13.850 8.087 1.00 65.00 90 PHE A C 1
ATOM 750 O O . PHE A 1 90 ? -7.112 13.210 8.846 1.00 65.00 90 PHE A O 1
ATOM 757 N N . GLY A 1 91 ? -5.691 14.914 8.493 1.00 63.38 91 GLY A N 1
ATOM 758 C CA . GLY A 1 91 ? -6.059 15.671 9.682 1.00 63.38 91 GLY A CA 1
ATOM 759 C C . GLY A 1 91 ? -7.404 16.353 9.451 1.00 63.38 91 GLY A C 1
ATOM 760 O O . GLY A 1 91 ? -7.898 16.418 8.321 1.00 63.38 91 GLY A O 1
ATOM 761 N N . HIS A 1 92 ? -8.007 16.891 10.510 1.00 54.22 92 HIS A N 1
ATOM 762 C CA . HIS A 1 92 ? -8.995 17.942 10.291 1.00 54.22 92 HIS A CA 1
ATOM 763 C C . HIS A 1 92 ? -8.320 19.018 9.446 1.00 54.22 92 HIS A C 1
ATOM 765 O O . HIS A 1 92 ? -7.168 19.365 9.701 1.00 54.22 92 HIS A O 1
ATOM 771 N N . TYR A 1 93 ? -8.995 19.454 8.385 1.00 50.50 93 TYR A N 1
ATOM 772 C CA . TYR A 1 93 ? -8.499 20.532 7.552 1.00 50.50 93 TYR A CA 1
ATOM 773 C C . TYR A 1 93 ? -8.416 21.769 8.450 1.00 50.50 93 TYR A C 1
ATOM 775 O O . TYR A 1 93 ? -9.417 22.448 8.675 1.00 50.50 93 TYR A O 1
ATOM 783 N N . GLU A 1 94 ? -7.244 22.037 9.023 1.00 52.59 94 GLU A N 1
ATOM 784 C CA . GLU A 1 94 ? -6.952 23.356 9.549 1.00 52.59 94 GLU A CA 1
ATOM 785 C C . GLU A 1 94 ? -6.892 24.246 8.317 1.00 52.59 94 GLU A C 1
ATOM 787 O O . GLU A 1 94 ? -5.914 24.251 7.570 1.00 52.59 94 GLU A O 1
ATOM 792 N N . MET A 1 95 ? -7.993 24.948 8.040 1.00 54.56 95 MET A N 1
ATOM 793 C CA . MET A 1 95 ? -7.934 26.096 7.153 1.00 54.56 95 MET A CA 1
ATOM 794 C C . MET A 1 95 ? -6.819 26.966 7.727 1.00 54.56 95 MET A C 1
ATOM 796 O O . MET A 1 95 ? -6.999 27.566 8.787 1.00 54.56 95 MET A O 1
ATOM 800 N N . GLU A 1 96 ? -5.690 27.094 7.031 1.00 57.69 96 GLU A N 1
ATOM 801 C CA . GLU A 1 96 ? -4.675 28.104 7.340 1.00 57.69 96 GLU A CA 1
ATOM 802 C C . GLU A 1 96 ? -5.234 29.526 7.120 1.00 57.69 96 GLU A C 1
ATOM 804 O O . GLU A 1 96 ? -4.487 30.451 6.840 1.00 57.69 96 GLU A O 1
ATOM 809 N N . GLY A 1 97 ? -6.544 29.760 7.299 1.00 62.50 97 GLY A N 1
ATOM 810 C CA . GLY A 1 97 ? -7.298 30.971 6.998 1.00 62.50 97 GLY A CA 1
ATOM 811 C C . GLY A 1 97 ? -6.969 31.545 5.622 1.00 62.50 97 GLY A C 1
ATOM 812 O O . GLY A 1 97 ? -6.426 30.869 4.752 1.00 62.50 97 GLY A O 1
ATOM 813 N N . LEU A 1 98 ? -7.274 32.824 5.430 1.00 64.44 98 LEU A N 1
ATOM 814 C CA . LEU A 1 98 ? -6.841 33.549 4.242 1.00 64.44 98 LEU A CA 1
ATOM 815 C C . LEU A 1 98 ? -5.311 33.731 4.299 1.00 64.44 98 LEU A C 1
ATOM 817 O O . LEU A 1 98 ? -4.773 34.219 5.297 1.00 64.44 98 LEU A O 1
ATOM 821 N N . GLN A 1 99 ? -4.605 33.295 3.252 1.00 70.00 99 GLN A N 1
ATOM 822 C CA . GLN A 1 99 ? -3.151 33.452 3.106 1.00 70.00 99 GLN A CA 1
ATOM 823 C C . GLN A 1 99 ? -2.771 34.826 2.524 1.00 70.00 99 GLN A C 1
ATOM 825 O O . GLN A 1 99 ? -1.896 34.944 1.667 1.00 70.00 99 GLN A O 1
ATOM 830 N N . ASP A 1 100 ? -3.437 35.887 2.967 1.00 79.56 100 ASP A N 1
ATOM 831 C CA . ASP A 1 100 ? -3.021 37.241 2.627 1.00 79.56 100 ASP A CA 1
ATOM 832 C C . ASP A 1 100 ? -1.876 37.711 3.554 1.00 79.56 100 ASP A C 1
ATOM 834 O O . ASP A 1 100 ? -1.703 37.188 4.667 1.00 79.56 100 ASP A O 1
ATOM 838 N N . PRO A 1 101 ? -1.070 38.695 3.117 1.00 79.38 101 PRO A N 1
ATOM 839 C CA . PRO A 1 101 ? 0.074 39.180 3.885 1.00 79.38 101 PRO A CA 1
ATOM 840 C C . PRO A 1 101 ? -0.280 39.665 5.299 1.00 79.38 101 PRO A C 1
ATOM 842 O O . PRO A 1 101 ? 0.533 39.511 6.211 1.00 79.38 101 PRO A O 1
ATOM 845 N N . ILE A 1 102 ? -1.488 40.202 5.505 1.00 81.25 102 ILE A N 1
ATOM 846 C CA . ILE A 1 102 ? -1.925 40.781 6.780 1.00 81.25 102 ILE A CA 1
ATOM 847 C C . ILE A 1 102 ? -2.301 39.664 7.758 1.00 81.25 102 ILE A C 1
ATOM 849 O O . ILE A 1 102 ? -1.787 39.626 8.876 1.00 81.25 102 ILE A O 1
ATOM 853 N N . ASN A 1 103 ? -3.115 38.691 7.334 1.00 72.25 103 ASN A N 1
ATOM 854 C CA . ASN A 1 103 ? -3.459 37.534 8.169 1.00 72.25 103 ASN A CA 1
ATOM 855 C C . ASN A 1 103 ? -2.248 36.660 8.506 1.00 72.25 103 ASN A C 1
ATOM 857 O O . ASN A 1 103 ? -2.215 36.025 9.565 1.00 72.25 103 ASN A O 1
ATOM 861 N N . ARG A 1 104 ? -1.248 36.601 7.621 1.00 76.06 104 ARG A N 1
ATOM 862 C CA . ARG A 1 104 ? 0.001 35.880 7.889 1.00 76.06 104 ARG A CA 1
ATOM 863 C C . ARG A 1 104 ? 0.842 36.589 8.951 1.00 76.06 104 ARG A C 1
ATOM 865 O O . ARG A 1 104 ? 1.375 35.926 9.839 1.00 76.06 104 ARG A O 1
ATOM 872 N N . PHE A 1 105 ? 0.911 37.919 8.889 1.00 79.56 105 PHE A N 1
ATOM 873 C CA . PHE A 1 105 ? 1.612 38.744 9.872 1.00 79.56 105 PHE A CA 1
ATOM 874 C C . PHE A 1 105 ? 0.938 38.704 11.252 1.00 79.56 105 PHE A C 1
ATOM 876 O O . PHE A 1 105 ? 1.601 38.449 12.254 1.00 79.56 105 PHE A O 1
ATOM 883 N N . LEU A 1 106 ? -0.389 38.847 11.310 1.00 79.88 106 LEU A N 1
ATOM 884 C CA . LEU A 1 106 ? -1.149 38.775 12.563 1.00 79.88 106 LEU A CA 1
ATOM 885 C C . LEU A 1 106 ? -0.988 37.420 13.258 1.00 79.88 106 LEU A C 1
ATOM 887 O O . LEU A 1 106 ? -0.767 37.362 14.464 1.00 79.88 106 LEU A O 1
ATOM 891 N N . ARG A 1 107 ? -1.010 36.317 12.504 1.00 74.50 107 ARG A N 1
ATOM 892 C CA . ARG A 1 107 ? -0.758 34.982 13.067 1.00 74.50 107 ARG A CA 1
ATOM 893 C C . ARG A 1 107 ? 0.647 34.798 13.604 1.00 74.50 107 ARG A C 1
ATOM 895 O O . ARG A 1 107 ? 0.825 34.029 14.539 1.00 74.50 107 ARG A O 1
ATOM 902 N N . PHE A 1 108 ? 1.636 35.451 13.006 1.00 76.81 108 PHE A N 1
ATOM 903 C CA . PHE A 1 108 ? 2.998 35.392 13.514 1.00 76.81 108 PHE A CA 1
ATOM 904 C C . PHE A 1 108 ? 3.102 36.060 14.891 1.00 76.81 108 PHE A C 1
ATOM 906 O O . PHE A 1 108 ? 3.750 35.520 15.779 1.00 76.81 108 PHE A O 1
ATOM 913 N N . ILE A 1 109 ? 2.408 37.185 15.082 1.00 82.56 109 ILE A N 1
ATOM 914 C CA . ILE A 1 109 ? 2.424 37.943 16.340 1.00 82.56 109 ILE A CA 1
ATOM 915 C C . ILE A 1 109 ? 1.547 37.290 17.416 1.00 82.56 109 ILE A C 1
ATOM 917 O O . ILE A 1 109 ? 1.920 37.268 18.583 1.00 82.56 109 ILE A O 1
ATOM 921 N N . CYS A 1 110 ? 0.385 36.753 17.042 1.00 74.06 110 CYS A N 1
ATOM 922 C CA . CYS A 1 110 ? -0.613 36.251 17.989 1.00 74.06 110 CYS A CA 1
ATOM 923 C C . CYS A 1 110 ? -0.478 34.758 18.332 1.00 74.06 110 CYS A C 1
ATOM 925 O O . CYS A 1 110 ? -1.380 34.206 18.963 1.00 74.06 110 CYS A O 1
ATOM 927 N N . ARG A 1 111 ? 0.596 34.069 17.919 1.00 66.75 111 ARG A N 1
ATOM 928 C CA . ARG A 1 111 ? 0.811 32.672 18.327 1.00 66.75 111 ARG A CA 1
ATOM 929 C C . ARG A 1 111 ? 1.130 32.618 19.830 1.00 66.75 111 ARG A C 1
ATOM 931 O O . ARG A 1 111 ? 2.095 33.258 20.241 1.00 66.75 111 ARG A O 1
ATOM 938 N N . PRO A 1 112 ? 0.357 31.879 20.649 1.00 59.34 112 PRO A N 1
ATOM 939 C CA . PRO A 1 112 ? 0.729 31.652 22.041 1.00 59.34 112 PRO A CA 1
ATOM 940 C C . PRO A 1 112 ? 2.023 30.824 22.108 1.00 59.34 112 PRO A C 1
ATOM 942 O O . PRO A 1 112 ? 2.270 30.000 21.220 1.00 59.34 112 PRO A O 1
ATOM 945 N N . LEU A 1 113 ? 2.841 31.093 23.134 1.00 53.47 113 LEU A N 1
ATOM 946 C CA . LEU A 1 113 ? 4.055 30.335 23.473 1.00 53.47 113 LEU A CA 1
ATOM 947 C C . LEU A 1 113 ? 3.728 28.895 23.880 1.00 53.47 113 LEU A C 1
ATOM 949 O O . LEU A 1 113 ? 2.730 28.709 24.614 1.00 53.47 113 LEU A O 1
#

Secondary structure (DSSP, 8-state):
-----SSEEEETTTTTEEEE-HHHHHHHHHHHH----HHHHHHHHHHHHHHHHTT-EEEE---B-TTS-BT-S-SSS-EEEE------S----------SHHHHHHHHHS---

pLDDT: mean 84.12, std 11.73, range [50.5, 97.5]

Radius of gyration: 20.78 Å; chains: 1; bounding box: 33×62×44 Å

InterPro domains:
  IPR017853 Glycoside hydrolase superfamily [SSF51445] (1-37)

Sequence (113 aa):
YGPKFGLVAVDRANNLARIPRPSYYLFSKVATTGVVTREDRERAWNELRWAAKQKKTRPFYRAVDKHGLMYAGGLDEPIWRPFVDRDWRFGHYEMEGLQDPINRFLRFICRPL